Protein AF-A0A2G6F0L5-F1 (afdb_monomer)

Mean predicted aligned error: 6.16 Å

Radius of gyration: 13.27 Å; Cα contacts (8 Å, |Δi|>4): 75; chains: 1; bounding box: 35×24×31 Å

Sequence (75 aa):
MTYLSSENIRLRALESTDLAMLYEIENDEHLWVLSHTVQPYSKKVLTAYLEQAHQDIYTAKQLRLVIEQGDQSIG

Structure (mmCIF, N/CA/C/O backbone):
data_AF-A0A2G6F0L5-F1
#
_entry.id   AF-A0A2G6F0L5-F1
#
loop_
_atom_site.group_PDB
_atom_site.id
_atom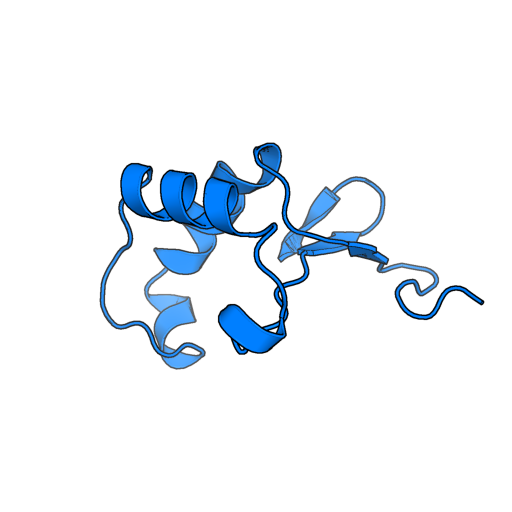_site.type_symbol
_atom_site.label_atom_id
_atom_site.label_alt_id
_atom_site.label_comp_id
_atom_site.label_asym_id
_atom_site.label_entity_id
_atom_site.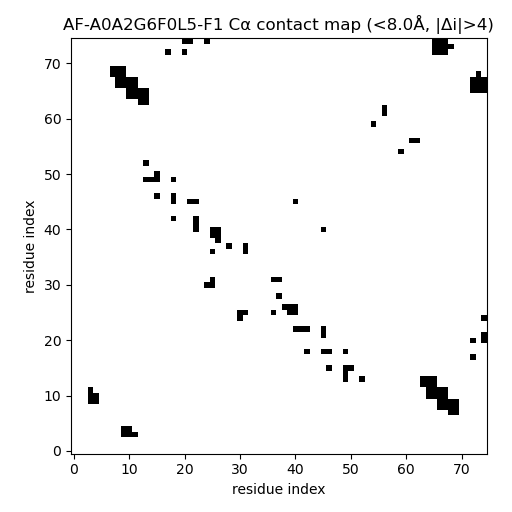label_seq_id
_atom_site.pdbx_PDB_ins_code
_atom_site.Cartn_x
_atom_site.Cartn_y
_atom_site.Cartn_z
_atom_site.occupancy
_atom_site.B_iso_or_equiv
_atom_site.auth_seq_id
_atom_site.auth_comp_id
_atom_site.auth_asym_id
_atom_site.auth_atom_id
_atom_site.pdbx_PDB_model_num
ATOM 1 N N . MET A 1 1 ? 17.560 1.693 16.057 1.00 42.16 1 MET A N 1
ATOM 2 C CA . MET A 1 1 ? 16.951 0.436 15.579 1.00 42.16 1 MET A CA 1
ATOM 3 C C . MET A 1 1 ? 15.915 0.803 14.539 1.00 42.16 1 MET A C 1
ATOM 5 O O . MET A 1 1 ? 14.816 1.195 14.901 1.00 42.16 1 MET A O 1
ATOM 9 N N . THR A 1 2 ? 16.289 0.768 13.266 1.00 52.12 2 THR A N 1
ATOM 10 C CA . THR A 1 2 ? 15.422 1.205 12.167 1.00 52.12 2 THR A CA 1
ATOM 11 C C . THR A 1 2 ? 15.103 -0.027 11.329 1.00 52.12 2 THR A C 1
ATOM 13 O O . THR A 1 2 ? 15.687 -0.267 10.284 1.00 52.12 2 THR A O 1
ATOM 16 N N . TYR A 1 3 ? 14.236 -0.890 11.868 1.00 65.00 3 TYR A N 1
ATOM 17 C CA . TYR A 1 3 ? 13.930 -2.212 11.297 1.00 65.00 3 TYR A CA 1
ATOM 18 C C . TYR A 1 3 ? 13.233 -2.160 9.928 1.00 65.00 3 TYR A C 1
ATOM 20 O O . TYR A 1 3 ? 13.091 -3.185 9.274 1.00 65.00 3 TYR A O 1
ATOM 28 N N . LEU A 1 4 ? 12.807 -0.970 9.502 1.00 77.94 4 LEU A N 1
ATOM 29 C CA . LEU A 1 4 ? 12.016 -0.727 8.299 1.00 77.94 4 LEU A CA 1
ATOM 30 C C . LEU A 1 4 ? 12.709 0.247 7.331 1.00 77.94 4 LEU A C 1
ATOM 32 O O . LEU A 1 4 ? 12.050 0.823 6.476 1.00 77.94 4 LEU A O 1
ATOM 36 N N . SER A 1 5 ? 14.020 0.471 7.457 1.00 78.81 5 SER A N 1
ATOM 37 C CA . SER A 1 5 ? 14.760 1.344 6.536 1.00 78.81 5 SER A CA 1
ATOM 38 C C . SER A 1 5 ? 16.161 0.815 6.239 1.00 78.81 5 SER A C 1
ATOM 40 O O . SER A 1 5 ? 16.914 0.504 7.163 1.00 78.81 5 SER A O 1
ATOM 42 N N . SER A 1 6 ? 16.516 0.771 4.960 1.00 82.00 6 SER A N 1
ATOM 43 C CA . SER A 1 6 ? 17.873 0.595 4.441 1.00 82.00 6 SER A CA 1
ATOM 44 C C . SER A 1 6 ? 18.418 1.930 3.914 1.00 82.00 6 SER A C 1
ATOM 46 O O . SER A 1 6 ? 17.767 2.964 4.043 1.00 82.00 6 SER A O 1
ATOM 48 N N . GLU A 1 7 ? 19.610 1.920 3.313 1.00 81.88 7 GLU A N 1
ATOM 49 C CA . GLU A 1 7 ? 20.221 3.123 2.725 1.00 81.88 7 GLU A CA 1
ATOM 50 C C . GLU A 1 7 ? 19.369 3.758 1.616 1.00 81.88 7 GLU A C 1
ATOM 52 O O . GLU A 1 7 ? 19.394 4.972 1.453 1.00 81.88 7 GLU A O 1
ATOM 57 N N . ASN A 1 8 ? 18.605 2.948 0.876 1.00 85.69 8 ASN A N 1
ATOM 58 C CA . ASN A 1 8 ? 17.868 3.401 -0.308 1.00 85.69 8 ASN A CA 1
ATOM 59 C C . ASN A 1 8 ? 16.356 3.199 -0.209 1.00 85.69 8 ASN A C 1
ATOM 61 O O . ASN A 1 8 ? 15.629 3.748 -1.029 1.00 85.69 8 ASN A O 1
ATOM 65 N N . ILE A 1 9 ? 15.884 2.381 0.735 1.00 90.25 9 ILE A N 1
ATOM 66 C CA . ILE A 1 9 ? 14.475 1.998 0.826 1.00 90.25 9 ILE A CA 1
ATOM 67 C C . ILE A 1 9 ? 13.981 2.179 2.250 1.00 90.25 9 ILE A C 1
ATOM 69 O O . ILE A 1 9 ? 14.624 1.737 3.199 1.00 90.25 9 ILE A O 1
ATOM 73 N N . ARG A 1 10 ? 12.793 2.748 2.396 1.00 89.94 10 ARG A N 1
ATOM 74 C CA . ARG A 1 10 ? 12.051 2.809 3.649 1.00 89.94 10 ARG A CA 1
ATOM 75 C C . ARG A 1 10 ? 10.688 2.156 3.463 1.00 89.94 10 ARG A C 1
ATOM 77 O O . ARG A 1 10 ? 10.071 2.281 2.416 1.00 89.94 10 ARG A O 1
ATOM 84 N N . LEU A 1 11 ? 10.227 1.460 4.491 1.00 90.31 11 LEU A N 1
ATOM 85 C CA . LEU A 1 11 ? 8.874 0.938 4.577 1.00 90.31 11 LEU A CA 1
ATOM 86 C C . LEU A 1 11 ? 8.086 1.795 5.563 1.00 90.31 11 LEU A C 1
ATOM 88 O O . LEU A 1 11 ? 8.532 2.023 6.692 1.00 90.31 11 LEU A O 1
ATOM 92 N N . ARG A 1 12 ? 6.913 2.264 5.150 1.00 88.50 12 ARG A N 1
ATOM 93 C CA . ARG A 1 12 ? 5.990 3.009 6.017 1.00 88.50 12 ARG A CA 1
ATOM 94 C C . ARG A 1 12 ? 4.561 2.493 5.891 1.00 88.50 12 ARG A C 1
ATOM 96 O O . ARG A 1 12 ? 4.260 1.704 5.004 1.00 88.50 12 ARG A O 1
ATOM 103 N N . ALA A 1 13 ? 3.683 2.932 6.786 1.00 87.06 13 ALA A N 1
ATOM 104 C CA . ALA A 1 13 ? 2.253 2.667 6.662 1.00 87.06 13 ALA A CA 1
ATOM 105 C C . ALA A 1 13 ? 1.664 3.366 5.421 1.00 87.06 13 ALA A C 1
ATOM 107 O O . ALA A 1 13 ? 2.206 4.378 4.969 1.00 87.06 13 ALA A O 1
ATOM 108 N N . LEU A 1 14 ? 0.562 2.822 4.889 1.00 87.44 14 LEU A N 1
ATOM 109 C CA . LEU A 1 14 ? -0.229 3.486 3.848 1.00 87.44 14 LEU A CA 1
ATOM 110 C C . LEU A 1 14 ? -0.838 4.783 4.388 1.00 87.44 14 LEU A C 1
ATOM 112 O O . LEU A 1 14 ? -1.386 4.800 5.488 1.00 87.44 14 LEU A O 1
ATOM 116 N N . GLU A 1 15 ? -0.810 5.822 3.564 1.00 87.00 15 GLU A N 1
ATOM 117 C CA . GLU A 1 15 ? -1.411 7.121 3.840 1.00 87.00 15 GLU A CA 1
ATOM 118 C C . GLU A 1 15 ? -2.464 7.451 2.778 1.00 87.00 15 GLU A C 1
ATOM 120 O O . GLU A 1 15 ? -2.441 6.946 1.652 1.00 87.00 15 GLU A O 1
ATOM 125 N N . SER A 1 16 ? -3.383 8.361 3.102 1.00 85.94 16 SER A N 1
ATOM 126 C CA . SER A 1 16 ? -4.432 8.797 2.166 1.00 85.94 16 SER A CA 1
ATOM 127 C C . SER A 1 16 ? -3.876 9.372 0.856 1.00 85.94 16 SER A C 1
ATOM 129 O O . SER A 1 16 ? -4.536 9.307 -0.182 1.00 85.94 16 SER A O 1
ATOM 131 N N . THR A 1 17 ? -2.659 9.922 0.886 1.00 88.19 17 THR A N 1
ATOM 132 C CA . THR A 1 17 ? -1.953 10.462 -0.285 1.00 88.19 17 THR A CA 1
ATOM 133 C C . THR A 1 17 ? -1.549 9.388 -1.294 1.00 88.19 17 THR A C 1
ATOM 135 O O . THR A 1 17 ? -1.389 9.701 -2.471 1.00 88.19 17 THR A O 1
ATOM 138 N N . ASP A 1 18 ? -1.453 8.125 -0.872 1.00 89.12 18 ASP A N 1
ATOM 139 C CA . ASP A 1 18 ? -1.027 7.009 -1.726 1.00 89.12 18 ASP A CA 1
ATOM 140 C C . ASP A 1 18 ? -2.168 6.422 -2.555 1.00 89.12 18 ASP A C 1
ATOM 142 O O . ASP A 1 18 ? -1.943 5.550 -3.391 1.00 89.12 18 ASP A O 1
ATOM 146 N N . LEU A 1 19 ? -3.403 6.899 -2.359 1.00 90.19 19 LEU A N 1
ATOM 147 C CA . LEU A 1 19 ? -4.594 6.381 -3.034 1.00 90.19 19 LEU A CA 1
ATOM 148 C C . LEU A 1 19 ? -4.444 6.352 -4.561 1.00 90.19 19 LEU A C 1
ATOM 150 O O . LEU A 1 19 ? -4.954 5.437 -5.203 1.00 90.19 19 LEU A O 1
ATOM 154 N N . ALA A 1 20 ? -3.780 7.353 -5.145 1.00 91.19 20 ALA A N 1
ATOM 155 C CA . ALA A 1 20 ? -3.566 7.410 -6.587 1.00 91.19 20 ALA A CA 1
ATOM 156 C C . ALA A 1 20 ? -2.668 6.260 -7.067 1.00 91.19 20 ALA A C 1
ATOM 158 O O . ALA A 1 20 ? -3.077 5.506 -7.944 1.00 91.19 20 ALA A O 1
ATOM 159 N N . MET A 1 21 ? -1.510 6.083 -6.426 1.00 90.81 21 MET A N 1
ATOM 160 C CA . MET A 1 21 ? -0.567 5.004 -6.723 1.00 90.81 21 MET A CA 1
ATOM 161 C C . MET A 1 21 ? -1.196 3.627 -6.470 1.00 90.81 21 MET A C 1
ATOM 163 O O . MET A 1 21 ? -1.125 2.746 -7.320 1.00 90.81 21 MET A O 1
ATOM 167 N N . LEU A 1 22 ? -1.877 3.453 -5.332 1.00 90.19 22 LEU A N 1
ATOM 168 C CA . LEU A 1 22 ? -2.568 2.208 -4.993 1.00 90.19 22 LEU A CA 1
ATOM 169 C C . LEU A 1 22 ? -3.634 1.856 -6.036 1.00 90.19 22 LEU A C 1
ATOM 171 O O . LEU A 1 22 ? -3.764 0.697 -6.418 1.00 90.19 22 LEU A O 1
ATOM 175 N N . TYR A 1 23 ? -4.395 2.850 -6.503 1.00 92.19 23 TYR A N 1
ATOM 176 C CA . TYR A 1 23 ? -5.386 2.647 -7.554 1.00 92.19 23 TYR A CA 1
ATOM 177 C C . TYR A 1 23 ? -4.734 2.205 -8.863 1.00 92.19 23 TYR A C 1
ATOM 179 O O . TYR A 1 23 ? -5.267 1.309 -9.506 1.00 92.19 23 TYR A O 1
ATOM 187 N N . GLU A 1 24 ? -3.611 2.802 -9.259 1.00 92.38 24 GLU A N 1
ATOM 188 C CA . GLU A 1 24 ? -2.894 2.401 -10.473 1.00 92.38 24 GLU A CA 1
ATOM 189 C C . GLU A 1 24 ? -2.379 0.961 -10.371 1.00 92.38 24 GLU A C 1
ATOM 191 O O . GLU A 1 24 ? -2.658 0.165 -11.261 1.00 92.38 24 GLU A O 1
ATOM 196 N N . ILE A 1 25 ? -1.735 0.595 -9.258 1.00 89.44 25 ILE A N 1
ATOM 197 C CA . ILE A 1 25 ? -1.179 -0.751 -9.040 1.00 89.44 25 ILE A CA 1
ATOM 198 C C . ILE A 1 25 ? -2.278 -1.822 -8.996 1.00 89.44 25 ILE A C 1
ATOM 200 O O . ILE A 1 25 ? -2.187 -2.839 -9.677 1.00 89.44 25 ILE A O 1
ATOM 204 N N . GLU A 1 26 ? -3.335 -1.612 -8.206 1.00 90.06 26 GLU A N 1
ATOM 205 C CA . GLU A 1 26 ? -4.394 -2.616 -8.013 1.00 90.06 26 GLU A CA 1
ATOM 206 C C . GLU A 1 26 ? -5.274 -2.798 -9.266 1.00 90.06 26 GLU A C 1
ATOM 208 O O . GLU A 1 26 ? -5.942 -3.823 -9.422 1.00 90.06 26 GLU A O 1
ATOM 213 N N . ASN A 1 27 ? -5.280 -1.818 -10.175 1.00 91.19 27 ASN A N 1
ATOM 214 C CA . ASN A 1 27 ? -6.003 -1.881 -11.447 1.00 91.19 27 ASN A CA 1
ATOM 215 C C . ASN A 1 27 ? -5.097 -2.175 -12.653 1.00 91.19 27 ASN A C 1
ATOM 217 O O . ASN A 1 27 ? -5.591 -2.165 -13.780 1.00 91.19 27 ASN A O 1
ATOM 221 N N . ASP A 1 28 ? -3.809 -2.450 -12.442 1.00 91.69 28 ASP A N 1
ATOM 222 C CA . ASP A 1 28 ? -2.916 -2.913 -13.500 1.00 91.69 28 ASP A CA 1
ATOM 223 C C . ASP A 1 28 ? -3.075 -4.430 -13.698 1.00 91.69 28 ASP A C 1
ATOM 225 O O . ASP A 1 28 ? -2.589 -5.248 -12.910 1.00 91.69 28 ASP A O 1
ATOM 229 N N . GLU A 1 29 ? -3.751 -4.810 -14.784 1.00 90.06 29 GLU A N 1
ATOM 230 C CA . GLU A 1 29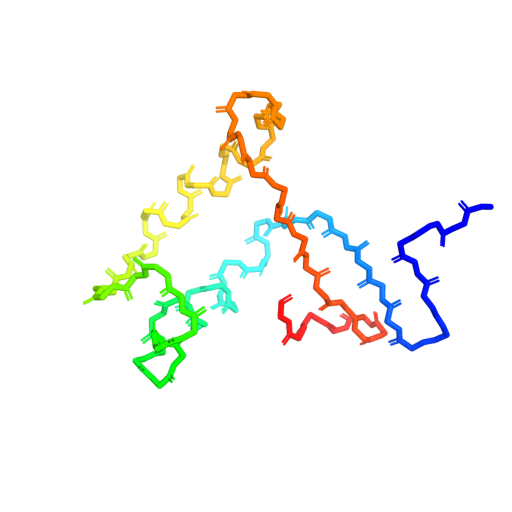 ? -3.999 -6.207 -15.161 1.00 90.06 29 GLU A CA 1
ATOM 231 C C . GLU A 1 29 ? -2.705 -7.020 -15.320 1.00 90.06 29 GLU A C 1
ATOM 233 O O . GLU A 1 29 ? -2.697 -8.231 -15.085 1.00 90.06 29 GLU A O 1
ATOM 238 N N . HIS A 1 30 ? -1.587 -6.373 -15.670 1.00 90.12 30 HIS A N 1
ATOM 239 C CA . HIS A 1 30 ? -0.295 -7.045 -15.790 1.00 90.12 30 HIS A CA 1
ATOM 240 C C . HIS A 1 30 ? 0.234 -7.530 -14.434 1.00 90.12 30 HIS A C 1
ATOM 242 O O . HIS A 1 30 ? 0.963 -8.524 -14.383 1.00 90.12 30 HIS A O 1
ATOM 248 N N . LEU A 1 31 ? -0.150 -6.870 -13.336 1.00 87.69 31 LEU A N 1
ATOM 249 C CA . LEU A 1 31 ? 0.251 -7.222 -11.973 1.00 87.69 31 LEU A CA 1
ATOM 250 C C . LEU A 1 31 ? -0.699 -8.221 -11.304 1.00 87.69 31 LEU A C 1
ATOM 252 O O . LEU A 1 31 ? -0.328 -8.828 -10.300 1.00 87.69 31 LEU A O 1
ATOM 256 N N . TRP A 1 32 ? -1.894 -8.458 -11.852 1.00 88.19 32 TRP A N 1
ATOM 257 C CA . TRP A 1 32 ? -2.875 -9.376 -11.257 1.00 88.19 32 TRP A CA 1
ATOM 258 C C . TRP A 1 32 ? -2.371 -10.814 -11.140 1.00 88.19 32 TRP A C 1
ATOM 260 O O . TRP A 1 32 ? -2.721 -11.515 -10.196 1.00 88.19 32 TRP A O 1
ATOM 270 N N . VAL A 1 33 ? -1.473 -11.240 -12.031 1.00 86.38 33 VAL A N 1
ATOM 271 C CA . VAL A 1 33 ? -0.815 -12.555 -11.935 1.00 86.38 33 VAL A CA 1
ATOM 272 C C . VAL A 1 33 ? 0.009 -12.720 -10.650 1.00 86.38 33 VAL A C 1
ATOM 274 O O . VAL A 1 33 ? 0.254 -13.842 -10.212 1.00 86.38 33 VAL A O 1
ATOM 277 N N . LEU A 1 34 ? 0.437 -11.609 -10.043 1.00 83.38 34 LEU A N 1
ATOM 278 C CA . LEU A 1 34 ? 1.213 -11.570 -8.804 1.00 83.38 34 LEU A CA 1
ATOM 279 C C . LEU A 1 34 ? 0.334 -11.358 -7.564 1.00 83.38 34 LEU A C 1
ATOM 281 O O . LEU A 1 34 ? 0.852 -11.341 -6.448 1.00 83.38 34 LEU A O 1
ATOM 285 N N . SER A 1 35 ? -0.975 -11.175 -7.739 1.00 77.25 35 SER A N 1
ATOM 286 C CA . SER A 1 35 ? -1.899 -10.837 -6.664 1.00 77.25 35 SER A CA 1
ATOM 287 C C . SER A 1 35 ? -3.017 -11.875 -6.528 1.00 77.25 35 SER A C 1
ATOM 289 O O . SER A 1 35 ? -3.078 -12.883 -7.229 1.00 77.25 35 SER A O 1
ATOM 291 N N . HIS A 1 36 ? -3.904 -11.641 -5.563 1.00 75.38 36 HIS A N 1
ATOM 292 C CA . HIS A 1 36 ? -5.123 -12.429 -5.381 1.00 75.38 36 HIS A CA 1
ATOM 293 C C . HIS A 1 36 ? -6.347 -11.763 -6.033 1.00 75.38 36 HIS A C 1
ATOM 295 O O . HIS A 1 36 ? -7.469 -12.226 -5.823 1.00 75.38 36 HIS A O 1
ATOM 301 N N . THR A 1 37 ? -6.161 -10.662 -6.774 1.00 74.00 37 THR A N 1
ATOM 302 C CA . THR A 1 37 ? -7.256 -9.979 -7.470 1.00 74.00 37 THR A CA 1
ATOM 303 C C . THR A 1 37 ? -7.324 -10.391 -8.937 1.00 74.00 37 THR A C 1
ATOM 305 O O . THR A 1 37 ? -6.313 -10.651 -9.578 1.00 74.00 37 THR A O 1
ATOM 308 N N . VAL A 1 38 ? -8.545 -10.452 -9.462 1.00 76.94 38 VAL A N 1
ATOM 309 C CA . VAL A 1 38 ? -8.845 -10.689 -10.887 1.00 76.94 38 VAL A CA 1
ATOM 310 C C . VAL A 1 38 ? -9.839 -9.656 -11.424 1.00 76.94 38 VAL A C 1
ATOM 312 O O . VAL A 1 38 ? -10.461 -9.859 -12.465 1.00 76.94 38 VAL A O 1
ATOM 315 N N . GLN A 1 39 ? -10.061 -8.581 -10.665 1.00 86.50 39 GLN A N 1
ATOM 316 C CA . GLN A 1 39 ? -10.999 -7.523 -11.008 1.00 86.50 39 GLN A CA 1
ATOM 317 C C . GLN A 1 39 ? -10.478 -6.156 -10.546 1.00 86.50 39 GLN A C 1
ATOM 319 O O . GLN A 1 39 ? -9.784 -6.079 -9.526 1.00 86.50 39 GLN A O 1
ATOM 324 N N . PRO A 1 40 ? -10.855 -5.077 -11.252 1.00 88.88 40 PRO A N 1
ATOM 325 C CA . PRO A 1 40 ? -10.468 -3.725 -10.888 1.00 88.88 40 PRO A CA 1
ATOM 326 C C . PRO A 1 40 ? -11.151 -3.268 -9.591 1.00 88.88 40 PRO A C 1
ATOM 328 O O . PRO A 1 40 ? -12.306 -3.609 -9.311 1.00 88.88 40 PRO A O 1
ATOM 331 N N . TYR A 1 41 ? -10.464 -2.423 -8.826 1.00 90.00 41 TYR A N 1
ATOM 332 C CA . TYR A 1 41 ? -11.016 -1.750 -7.655 1.00 90.00 41 TYR A CA 1
ATOM 333 C C . TYR A 1 41 ? -11.393 -0.310 -7.981 1.00 90.00 41 TYR A C 1
ATOM 335 O O . TYR A 1 41 ? -10.582 0.474 -8.466 1.00 90.00 41 TYR A O 1
ATOM 343 N N . SER A 1 42 ? -12.615 0.092 -7.626 1.00 92.25 42 SER A N 1
ATOM 344 C CA . SER A 1 42 ? -13.006 1.503 -7.715 1.00 92.25 42 SER A CA 1
ATOM 345 C C . SER A 1 42 ? -12.259 2.366 -6.689 1.00 92.25 42 SER A C 1
ATOM 347 O O . SER A 1 42 ? -11.996 1.920 -5.569 1.00 92.25 42 SER A O 1
ATOM 349 N N . LYS A 1 43 ? -12.026 3.648 -7.015 1.00 90.62 43 LYS A N 1
ATOM 350 C CA . LYS A 1 43 ? -11.443 4.621 -6.070 1.00 90.62 43 LYS A CA 1
ATOM 351 C C . LYS A 1 43 ? -12.194 4.654 -4.741 1.00 90.62 43 LYS A C 1
ATOM 353 O O . LYS A 1 43 ? -11.565 4.657 -3.698 1.00 90.62 43 LYS A O 1
ATOM 358 N N . LYS A 1 44 ? -13.530 4.593 -4.771 1.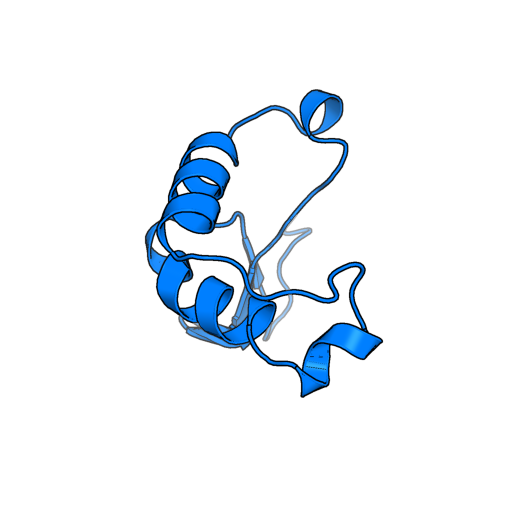00 91.31 44 LYS A N 1
ATOM 359 C CA . LYS A 1 44 ? -14.373 4.606 -3.567 1.00 91.31 44 LYS A CA 1
ATOM 360 C C . LYS A 1 44 ? -14.080 3.431 -2.626 1.00 91.31 44 LYS A C 1
ATOM 362 O O . LYS A 1 44 ? -14.044 3.625 -1.416 1.00 91.31 44 LYS A O 1
ATOM 367 N N . VAL A 1 45 ? -13.879 2.229 -3.175 1.00 88.94 45 VAL A N 1
ATOM 368 C CA . VAL A 1 45 ? -13.542 1.034 -2.381 1.00 88.94 45 VAL A CA 1
ATOM 369 C C . VAL A 1 45 ? -12.158 1.189 -1.754 1.00 88.94 45 VAL A C 1
ATOM 371 O O . VAL A 1 45 ? -12.010 0.947 -0.561 1.00 88.94 45 VAL A O 1
ATOM 374 N N . LEU A 1 46 ? -11.172 1.659 -2.523 1.00 89.44 46 LEU A N 1
ATOM 375 C CA . LEU A 1 46 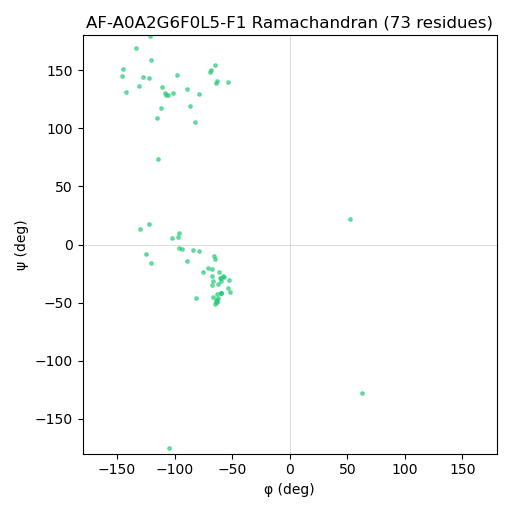? -9.814 1.877 -2.017 1.00 89.44 46 LEU A CA 1
ATOM 376 C C . LEU A 1 46 ? -9.734 3.015 -0.989 1.00 89.44 46 LEU A C 1
ATOM 378 O O . LEU A 1 46 ? -8.985 2.905 -0.026 1.00 89.44 46 LEU A O 1
ATOM 382 N N . THR A 1 47 ? -10.532 4.076 -1.134 1.00 89.31 47 THR A N 1
ATOM 383 C CA . THR A 1 47 ? -10.637 5.140 -0.124 1.00 89.31 47 THR A CA 1
ATOM 384 C C . THR A 1 47 ? -11.191 4.598 1.190 1.00 89.31 47 THR A C 1
ATOM 386 O O . THR A 1 47 ? -10.571 4.796 2.228 1.00 89.31 47 THR A O 1
ATOM 389 N N . ALA A 1 48 ? -12.304 3.857 1.153 1.00 86.75 48 ALA A N 1
ATOM 390 C CA . ALA A 1 48 ? -12.878 3.250 2.357 1.00 86.75 48 ALA A CA 1
ATOM 391 C C . ALA A 1 48 ? -11.9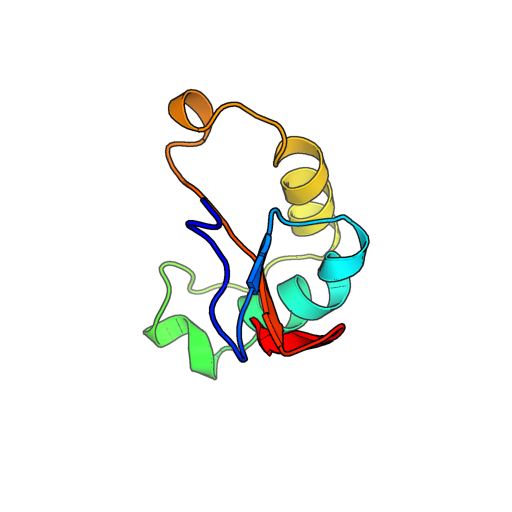19 2.234 3.006 1.00 86.75 48 ALA A C 1
ATOM 393 O O . ALA A 1 48 ? -11.866 2.109 4.228 1.00 86.75 48 ALA A O 1
ATOM 394 N N . TYR A 1 49 ? -11.139 1.526 2.186 1.00 84.69 49 TYR A N 1
ATOM 395 C CA . TYR A 1 49 ? -10.082 0.636 2.650 1.00 84.69 49 TYR A CA 1
ATOM 396 C C . TYR A 1 49 ? -8.965 1.399 3.379 1.00 84.69 49 TYR A C 1
ATOM 398 O O . TYR A 1 49 ? -8.586 1.016 4.482 1.00 84.69 49 TYR A O 1
ATOM 406 N N . LEU A 1 50 ? -8.474 2.498 2.798 1.00 83.12 50 LEU A N 1
ATOM 407 C CA . LEU A 1 50 ? -7.470 3.375 3.409 1.00 83.12 50 LEU A CA 1
ATOM 408 C C . LEU A 1 50 ? -7.951 3.971 4.732 1.00 83.12 50 LEU A C 1
ATOM 410 O O . LEU A 1 50 ? -7.219 3.969 5.717 1.00 83.12 50 LEU A O 1
ATOM 414 N N . GLU A 1 51 ? -9.209 4.402 4.786 1.00 82.06 51 GLU A N 1
ATOM 415 C CA . GLU A 1 51 ? -9.834 4.879 6.020 1.00 82.06 51 GLU A CA 1
ATOM 416 C C . GLU A 1 51 ? -9.860 3.802 7.106 1.00 82.06 51 GLU A C 1
ATOM 418 O O . GLU A 1 51 ? -9.802 4.137 8.282 1.00 82.06 51 GLU A O 1
ATOM 423 N N . GLN A 1 52 ? -9.906 2.519 6.737 1.00 76.62 52 GLN A N 1
ATOM 424 C CA . GLN A 1 52 ? -9.872 1.378 7.655 1.00 76.62 52 GLN A CA 1
ATOM 425 C C . GLN A 1 52 ? -8.464 0.811 7.881 1.00 76.62 52 GLN A C 1
ATOM 427 O O . GLN A 1 52 ? -8.308 -0.069 8.723 1.00 76.62 52 GLN A O 1
ATOM 432 N N . ALA A 1 53 ? -7.427 1.317 7.205 1.00 67.44 53 ALA A N 1
ATOM 433 C CA . ALA A 1 53 ? -6.058 0.798 7.308 1.00 67.44 53 ALA A CA 1
ATOM 434 C C . ALA A 1 53 ? -5.430 0.978 8.706 1.00 67.44 53 ALA A C 1
ATOM 436 O O . ALA A 1 53 ? -4.417 0.357 9.012 1.00 67.44 53 ALA A O 1
ATOM 437 N N . HIS A 1 54 ? -6.054 1.788 9.568 1.00 65.38 54 HIS A N 1
ATOM 438 C CA . HIS A 1 54 ? -5.706 1.925 10.984 1.00 65.38 54 HIS A CA 1
ATOM 439 C C . HIS A 1 54 ? -6.243 0.784 11.870 1.00 65.38 54 HIS A C 1
ATOM 441 O O . HIS A 1 54 ? -5.966 0.767 13.071 1.00 65.38 54 HIS A O 1
ATOM 447 N N . GLN A 1 55 ? -7.050 -0.137 11.326 1.00 59.94 55 GLN A N 1
ATOM 448 C CA . GLN A 1 55 ? -7.509 -1.307 12.069 1.00 59.94 55 GLN A CA 1
ATOM 449 C C . GLN A 1 55 ? -6.323 -2.195 12.446 1.00 59.94 55 GLN A C 1
ATOM 451 O O . GLN A 1 55 ? -5.396 -2.396 11.664 1.00 59.94 55 GLN A O 1
ATOM 456 N N . ASP A 1 56 ? -6.377 -2.743 13.658 1.00 59.41 56 ASP A N 1
ATOM 457 C CA . ASP A 1 56 ? -5.335 -3.616 14.188 1.00 59.41 56 ASP A CA 1
ATOM 458 C C . ASP A 1 56 ? -5.042 -4.786 13.224 1.00 59.41 56 ASP A C 1
ATOM 460 O O . ASP A 1 56 ? -5.959 -5.386 12.648 1.00 59.41 56 ASP A O 1
ATOM 464 N N . ILE A 1 57 ? -3.761 -5.138 13.0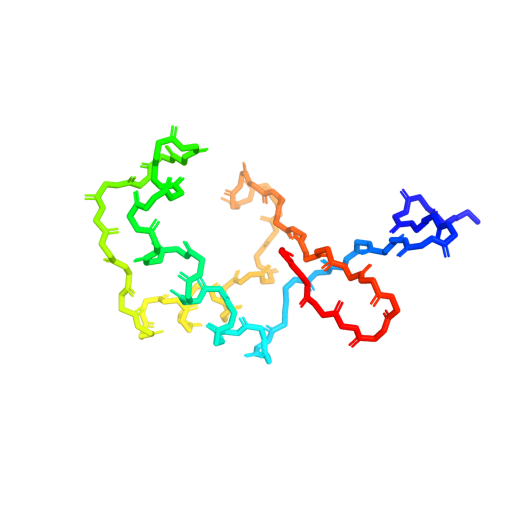80 1.00 60.00 57 ILE A N 1
ATOM 465 C CA . ILE A 1 57 ? -3.256 -6.241 12.249 1.00 60.00 57 ILE A CA 1
ATOM 466 C C . ILE A 1 57 ? -3.977 -7.553 12.593 1.00 60.00 57 ILE A C 1
ATOM 468 O O . ILE A 1 57 ? -4.1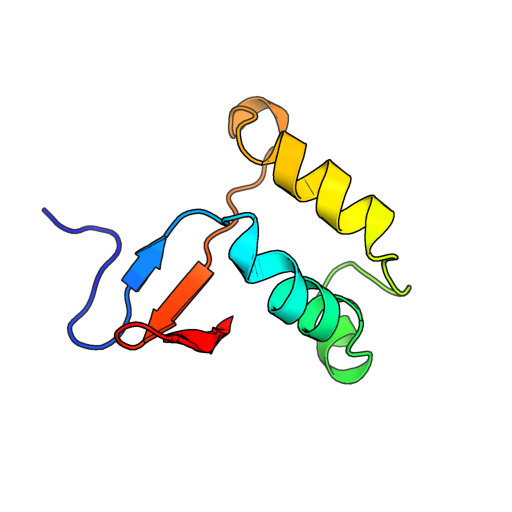93 -8.383 11.712 1.00 60.00 57 ILE A O 1
ATOM 472 N N . TYR A 1 58 ? -4.411 -7.745 13.843 1.00 55.47 58 TYR A N 1
ATOM 473 C CA . TYR A 1 58 ? -5.184 -8.927 14.252 1.00 55.47 58 TYR A CA 1
ATOM 474 C C . TYR A 1 58 ? -6.584 -8.996 13.623 1.00 55.47 58 TYR A C 1
ATOM 476 O O . TYR A 1 58 ? -7.084 -10.089 13.347 1.00 55.47 58 TYR A O 1
ATOM 484 N N . THR A 1 59 ? -7.198 -7.843 13.363 1.00 63.44 59 THR A N 1
ATOM 485 C CA . THR A 1 59 ? -8.504 -7.729 12.702 1.00 63.44 59 THR A CA 1
ATOM 486 C C . THR A 1 59 ? -8.349 -7.843 11.190 1.00 63.44 59 THR A C 1
ATOM 488 O O . THR A 1 59 ? -9.070 -8.608 10.552 1.00 63.44 59 THR A O 1
ATOM 491 N N . ALA A 1 60 ? -7.370 -7.133 10.621 1.00 68.38 60 ALA A N 1
ATOM 492 C CA . ALA A 1 60 ? -7.123 -7.115 9.182 1.00 68.38 60 ALA A CA 1
ATOM 493 C C . ALA A 1 60 ? -6.453 -8.405 8.667 1.00 68.38 60 ALA A C 1
ATOM 495 O O . ALA A 1 60 ? -6.561 -8.728 7.486 1.00 68.38 60 ALA A O 1
ATOM 496 N N . LYS A 1 61 ? -5.751 -9.140 9.543 1.00 79.19 61 LYS A N 1
ATOM 497 C CA . LYS A 1 61 ? -4.910 -10.315 9.232 1.00 79.19 61 LYS A CA 1
ATOM 498 C C . LYS A 1 61 ? -3.880 -10.073 8.122 1.00 79.19 61 LYS A C 1
ATOM 500 O O . LYS A 1 61 ? -3.396 -11.018 7.506 1.00 79.19 61 LYS A O 1
ATOM 505 N N . GLN A 1 62 ? -3.536 -8.814 7.880 1.00 77.44 62 GLN A N 1
ATOM 506 C CA . GLN A 1 62 ? -2.577 -8.388 6.871 1.00 77.44 62 GLN A CA 1
ATOM 507 C C . GLN A 1 62 ? -1.818 -7.163 7.379 1.00 77.44 62 GLN A C 1
ATOM 509 O O . GLN A 1 62 ? -2.387 -6.311 8.059 1.00 77.44 62 GLN A O 1
ATOM 514 N N . LEU A 1 63 ? -0.541 -7.071 7.017 1.00 81.31 63 LEU A N 1
ATOM 515 C CA . LEU A 1 63 ? 0.266 -5.867 7.168 1.00 81.31 63 LEU A CA 1
ATOM 516 C C . LEU A 1 63 ? 0.568 -5.348 5.763 1.00 81.31 63 LEU A C 1
ATOM 518 O O . LEU A 1 63 ? 1.206 -6.051 4.982 1.00 81.31 63 LEU A O 1
ATOM 522 N N . ARG A 1 64 ? 0.102 -4.138 5.443 1.00 85.44 64 ARG A N 1
ATOM 523 C CA . ARG A 1 64 ? 0.443 -3.457 4.189 1.00 85.44 64 ARG A CA 1
ATOM 524 C C . ARG A 1 64 ? 1.387 -2.301 4.476 1.00 85.44 64 ARG A C 1
ATOM 526 O O . ARG A 1 64 ? 1.126 -1.499 5.369 1.00 85.44 64 ARG A O 1
ATOM 533 N N . LEU A 1 65 ? 2.474 -2.247 3.720 1.00 88.25 65 LEU A N 1
ATOM 534 C CA . LEU A 1 65 ? 3.500 -1.221 3.824 1.00 88.25 65 LEU A CA 1
ATOM 535 C C . LEU A 1 65 ? 3.725 -0.621 2.442 1.00 88.25 65 LEU A C 1
ATOM 537 O O . LEU A 1 65 ? 3.674 -1.346 1.454 1.00 88.25 65 LEU A O 1
ATOM 541 N N . VAL A 1 66 ? 3.993 0.678 2.413 1.00 90.12 66 VAL A N 1
ATOM 542 C CA . VAL A 1 66 ? 4.463 1.399 1.233 1.00 90.12 66 VAL A CA 1
ATOM 543 C C . VAL A 1 66 ? 5.980 1.345 1.208 1.00 90.12 66 VAL A C 1
ATOM 545 O O . VAL A 1 66 ? 6.629 1.585 2.231 1.00 90.12 66 VAL A O 1
ATOM 548 N N . ILE A 1 67 ? 6.528 1.044 0.040 1.00 90.75 67 ILE A N 1
ATOM 549 C CA . ILE A 1 67 ? 7.942 1.121 -0.285 1.00 90.75 67 ILE A CA 1
ATOM 550 C C . ILE A 1 67 ? 8.239 2.543 -0.756 1.00 90.75 67 ILE A C 1
ATOM 552 O O . ILE A 1 67 ? 7.717 3.016 -1.766 1.00 90.75 67 ILE A O 1
ATOM 556 N N . GLU A 1 68 ? 9.118 3.218 -0.030 1.00 90.12 68 GLU A N 1
ATOM 557 C CA . GLU A 1 68 ? 9.629 4.538 -0.369 1.00 90.12 68 GLU A CA 1
ATOM 558 C C . GLU A 1 68 ? 11.097 4.454 -0.764 1.00 90.12 68 GLU A C 1
ATOM 560 O O . GLU A 1 68 ? 11.901 3.825 -0.072 1.00 90.12 68 GLU A O 1
ATOM 565 N N . GLN A 1 69 ? 11.456 5.137 -1.845 1.00 90.19 69 GLN A N 1
ATOM 566 C CA . GLN A 1 69 ? 12.836 5.422 -2.210 1.00 90.19 69 GLN A CA 1
ATOM 567 C C . G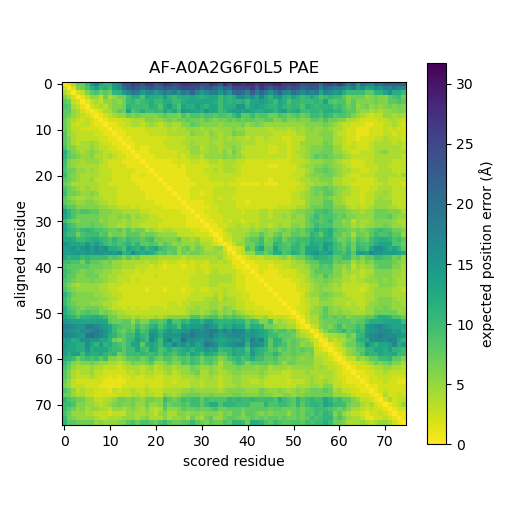LN A 1 69 ? 13.046 6.937 -2.135 1.00 90.19 69 GLN A C 1
ATOM 569 O O . GLN A 1 69 ? 12.506 7.694 -2.940 1.00 90.19 69 GLN A O 1
ATOM 574 N N . GLY A 1 70 ? 13.806 7.392 -1.136 1.00 85.06 70 GLY A N 1
ATOM 575 C CA . GLY A 1 70 ? 13.841 8.814 -0.780 1.00 85.06 70 GLY A CA 1
ATOM 576 C C . GLY A 1 70 ? 12.464 9.294 -0.304 1.00 85.06 70 GLY A C 1
ATOM 577 O O . GLY A 1 70 ? 11.870 8.654 0.559 1.00 85.06 70 GLY A O 1
ATOM 578 N N . ASP A 1 71 ? 11.958 10.380 -0.894 1.00 80.50 71 ASP A N 1
ATOM 579 C CA . ASP A 1 71 ? 10.621 10.939 -0.613 1.00 80.50 71 ASP A CA 1
ATOM 580 C C . ASP A 1 71 ? 9.544 10.462 -1.611 1.00 80.50 71 ASP A C 1
ATOM 582 O O . ASP A 1 71 ? 8.438 11.003 -1.656 1.00 80.50 71 ASP A O 1
ATOM 586 N N . GLN A 1 72 ? 9.861 9.472 -2.455 1.00 82.56 72 GLN A N 1
ATOM 587 C CA . GLN A 1 72 ? 8.952 8.961 -3.478 1.00 82.56 72 GLN A CA 1
ATOM 588 C C . GLN A 1 72 ? 8.423 7.576 -3.103 1.00 82.56 72 GLN A C 1
ATOM 590 O O . GLN A 1 72 ? 9.190 6.651 -2.842 1.00 82.56 72 GLN A O 1
ATOM 595 N N . SER A 1 73 ? 7.100 7.423 -3.141 1.00 85.62 73 SER A N 1
ATOM 596 C CA . SER A 1 73 ? 6.435 6.122 -3.037 1.00 85.62 73 SER A CA 1
ATOM 597 C C . SER A 1 73 ? 6.506 5.392 -4.378 1.00 85.62 73 SER A C 1
ATOM 599 O O . SER A 1 73 ? 6.219 5.984 -5.420 1.00 85.62 73 SER A O 1
ATOM 601 N N . ILE A 1 74 ? 6.949 4.135 -4.348 1.00 86.62 74 ILE A N 1
ATOM 602 C CA . ILE A 1 74 ? 7.214 3.330 -5.551 1.00 86.62 74 ILE A CA 1
ATOM 603 C C . ILE A 1 74 ? 6.463 1.992 -5.573 1.00 86.62 74 ILE A C 1
ATOM 605 O O . ILE A 1 74 ? 6.501 1.312 -6.597 1.00 86.62 74 ILE A O 1
ATOM 609 N N . GLY A 1 75 ? 5.804 1.603 -4.476 1.00 80.81 75 GLY A N 1
ATOM 610 C CA . GLY A 1 75 ? 5.054 0.347 -4.377 1.00 80.81 75 GLY A CA 1
ATOM 611 C C . GLY A 1 75 ? 4.398 0.127 -3.030 1.00 80.81 75 GLY A C 1
ATOM 612 O O . GLY A 1 75 ? 4.805 0.805 -2.062 1.00 80.81 75 GLY A O 1
#

Foldseek 3Di:
DQPQDDPFKGKAQDDLVCLVVVQCQQQPCVCVVVDPDPDHDDSVRSNVVNVCSPPDCVVVVDGDIFIDGVNDTDD

Secondary structure (DSSP, 8-state):
--TTB-SS-EEEE--GGGHHHHHHHHT-TTTGGGSS--SPPPHHHHHHHHHHTTS-HHHH----EEEEETTEE--

Solvent-accessible surface area (backbone atoms only — not comparable to full-atom values): 4745 Å² total; per-residue (Å²): 138,64,94,47,51,61,98,62,42,37,54,42,74,76,54,82,84,45,51,64,60,52,46,53,56,64,50,33,74,87,50,31,84,81,51,94,50,92,63,75,65,55,69,71,60,52,49,58,46,56,75,48,64,81,55,53,50,86,78,64,72,54,88,72,63,30,39,24,50,80,97,40,80,78,83

Nearest PDB structures (foldseek):
  8fv0-assembly1_C  TM=7.846E-01  e=2.935E-02  Staphylococcus aureus
  1s7f-assembly1_A-2  TM=6.748E-01  e=8.082E-02  Salmonella enterica subsp. enterica serovar Typhimurium str. LT2
  1z9u-assembly1_A  TM=5.730E-01  e=1.212E-01  Salmonella enterica subsp. enterica serovar Typhimurium str. LT2
  3exn-assembly1_A  TM=6.291E-01  e=4.677E-01  Thermus thermophilus HB8
  1nsl-assembly1_B  TM=5.774E-01  e=2.915E-01  Bacillus subtilis

pLDDT: mean 82.43, std 10.73, range [42.16, 92.38]